Protein AF-A0A1I1A6F2-F1 (afdb_monomer_lite)

pLDDT: mean 85.51, std 10.78, range [47.5, 95.94]

Secondary structure (DSSP, 8-state):
-EEEEEEEEEEEEPTTSSPEEEEEEEEEEEE-TTS--EEEEEEESSS-SEE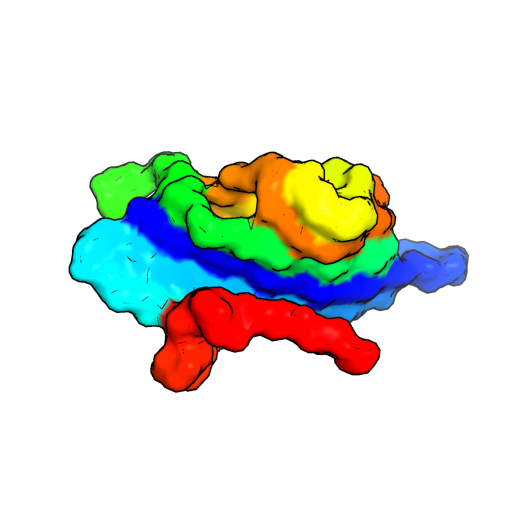EEEEPPPEEPEEES-SSSGGGT--TT-EEEEEEEE--EEEEEEEEEEEEEEPPSSSPPPEEEEEEEEEEEEEE--SS-EEEEEE-EEPPGGG--TTS------

Foldseek 3Di:
DKKWKWKWKEWAADPPDRDIFMKMKMKMWDAFDVGAIWIKIWMDRDFFYGTDTKTGDIDDKDWDPDPDCVVPPDQAQFKWKKKKFWDFDAAWQTKIKIKIWTDDDPPDPITIIIDIDRTMGHGDPTPGIGIDITRIHTDPPVPRDCVPDDDDDD

Organism: NCBI:txid988821

Sequence (154 aa):
MDGKFVFGGEGAKIPGTDLGLSFTLFKVFLRPTGGTWRGYTTASNEGLLGAAFIESPVVEFVMTDLEDELPFEDLHAAPVDVTIDSTPFVGSGGTASLTLKRRSNDGVPEKSLTFFSDECDGASAAVGAIHFRATLLQLPEEEWDPSGTSYVPW

Radius of gyration: 15.14 Å; chains: 1; bounding box: 37×30×45 Å

Structure (mmCIF, N/CA/C/O backbone):
data_AF-A0A1I1A6F2-F1
#
_entry.id   AF-A0A1I1A6F2-F1
#
loop_
_atom_site.group_PDB
_atom_site.id
_atom_site.type_symbol
_atom_site.label_atom_id
_atom_site.label_alt_id
_atom_site.label_comp_id
_atom_site.label_asym_id
_atom_site.label_entity_id
_atom_site.label_seq_id
_atom_site.pdbx_PDB_ins_code
_atom_site.Cartn_x
_atom_site.Cartn_y
_atom_site.Cartn_z
_atom_site.occupancy
_atom_site.B_iso_or_equiv
_atom_site.auth_seq_id
_atom_site.auth_comp_id
_atom_site.auth_asym_id
_atom_site.auth_atom_id
_atom_site.pdbx_PDB_model_num
ATOM 1 N N . MET A 1 1 ? -5.799 -1.441 14.346 1.00 88.75 1 MET A N 1
ATOM 2 C CA . MET A 1 1 ? -6.089 -0.542 13.205 1.00 88.75 1 MET A CA 1
ATOM 3 C C . MET A 1 1 ? -6.570 -1.348 12.008 1.00 88.75 1 MET A C 1
ATOM 5 O O . MET A 1 1 ? -5.906 -2.308 11.634 1.00 88.75 1 MET A O 1
ATOM 9 N N . ASP A 1 2 ? -7.675 -0.940 11.387 1.00 91.94 2 ASP A N 1
ATOM 10 C CA . ASP A 1 2 ? -8.118 -1.517 10.111 1.00 91.94 2 ASP A CA 1
ATOM 11 C C . ASP A 1 2 ? -7.509 -0.749 8.941 1.00 91.94 2 ASP A C 1
ATOM 13 O O . ASP A 1 2 ? -7.268 0.459 9.039 1.00 91.94 2 ASP A O 1
ATOM 17 N N . GLY A 1 3 ? -7.337 -1.411 7.802 1.00 93.06 3 GLY A N 1
ATOM 18 C CA . GLY A 1 3 ? -6.969 -0.718 6.583 1.00 93.06 3 GLY A CA 1
ATOM 19 C C . GLY A 1 3 ? -7.326 -1.443 5.294 1.00 93.06 3 GLY A C 1
ATOM 20 O O . GLY A 1 3 ? -7.715 -2.608 5.290 1.00 93.06 3 GLY A O 1
ATOM 21 N N . LYS A 1 4 ? -7.146 -0.725 4.190 1.00 94.25 4 LYS A N 1
ATOM 22 C CA . LYS A 1 4 ? -7.258 -1.199 2.806 1.00 94.25 4 LYS A CA 1
ATOM 23 C C . LYS A 1 4 ? -6.163 -0.533 1.987 1.00 94.25 4 LYS A C 1
ATOM 25 O O . LYS A 1 4 ? -5.836 0.625 2.246 1.00 94.25 4 LYS A O 1
ATOM 30 N N . PHE A 1 5 ? -5.641 -1.196 0.964 1.00 94.38 5 PHE A N 1
ATOM 31 C CA . PHE A 1 5 ? -4.851 -0.520 -0.056 1.00 94.38 5 PHE A CA 1
ATOM 32 C C . PHE A 1 5 ? -5.348 -0.832 -1.463 1.00 94.38 5 PHE A C 1
ATOM 34 O O . PHE A 1 5 ? -5.978 -1.856 -1.728 1.00 94.38 5 PHE A O 1
ATOM 41 N N . VAL A 1 6 ? -5.054 0.097 -2.362 1.00 94.62 6 VAL A N 1
ATOM 42 C CA . VAL A 1 6 ? -5.279 -0.032 -3.795 1.00 94.62 6 VAL A CA 1
ATOM 43 C C . VAL A 1 6 ? -3.990 0.371 -4.484 1.00 94.62 6 VAL A C 1
ATOM 45 O O . VAL A 1 6 ? -3.471 1.464 -4.260 1.00 94.62 6 VAL A O 1
ATOM 48 N N . PHE A 1 7 ? -3.469 -0.509 -5.321 1.00 93.75 7 PHE A N 1
ATOM 49 C CA . PHE A 1 7 ? -2.275 -0.275 -6.110 1.00 93.75 7 PHE A CA 1
ATOM 50 C C . PHE A 1 7 ? -2.587 -0.506 -7.582 1.00 93.75 7 PHE A C 1
ATOM 52 O O . PHE A 1 7 ? -3.207 -1.502 -7.939 1.00 93.75 7 PHE A O 1
ATOM 59 N N . GLY A 1 8 ? -2.124 0.391 -8.440 1.00 92.62 8 GLY A N 1
ATOM 60 C CA . GLY A 1 8 ? -2.161 0.207 -9.881 1.00 92.62 8 GLY A CA 1
ATOM 61 C C . GLY A 1 8 ? -0.896 0.766 -10.494 1.00 92.62 8 GLY A C 1
ATOM 62 O O . GLY A 1 8 ? -0.537 1.911 -10.230 1.00 92.62 8 GLY A O 1
ATOM 63 N N . GLY A 1 9 ? -0.218 -0.012 -11.321 1.00 90.81 9 GLY A N 1
ATOM 64 C CA . GLY A 1 9 ? 0.956 0.475 -12.012 1.00 90.81 9 GLY A CA 1
ATOM 65 C C . GLY A 1 9 ? 1.429 -0.430 -13.126 1.00 90.81 9 GLY A C 1
ATOM 66 O O . GLY A 1 9 ? 1.104 -1.618 -13.199 1.00 90.81 9 GLY A O 1
ATOM 67 N N . GLU A 1 10 ? 2.267 0.156 -13.965 1.00 90.25 10 GLU A N 1
ATOM 68 C CA . GLU A 1 10 ? 3.012 -0.532 -15.005 1.00 90.25 10 GLU A CA 1
ATOM 69 C C . GLU A 1 10 ? 4.458 -0.042 -15.038 1.00 90.25 10 GLU A C 1
ATOM 71 O O . GLU A 1 10 ? 4.767 1.098 -14.684 1.00 90.25 10 GLU A O 1
ATOM 76 N N . GLY A 1 11 ? 5.364 -0.912 -15.461 1.00 88.62 11 GLY A N 1
ATOM 77 C CA . GLY A 1 11 ? 6.752 -0.554 -15.653 1.00 88.62 11 GLY A CA 1
ATOM 78 C C . GLY A 1 11 ? 7.495 -1.505 -16.574 1.00 88.62 11 GLY A C 1
ATOM 79 O O . GLY A 1 11 ? 7.240 -2.709 -16.624 1.00 88.62 11 GLY A O 1
ATOM 80 N N . ALA A 1 12 ? 8.445 -0.950 -17.314 1.00 85.75 12 ALA A N 1
ATOM 81 C CA . ALA A 1 12 ? 9.272 -1.669 -18.265 1.00 85.75 12 ALA A CA 1
ATOM 82 C C . ALA A 1 12 ? 10.723 -1.193 -18.188 1.00 85.75 12 ALA A C 1
ATOM 84 O O . ALA A 1 12 ? 11.015 -0.022 -17.938 1.00 85.75 12 ALA A O 1
ATOM 85 N N . LYS A 1 13 ? 11.652 -2.110 -18.458 1.00 84.62 13 LYS A N 1
ATOM 86 C CA . LYS A 1 13 ? 13.067 -1.774 -18.629 1.00 84.62 13 LYS A CA 1
ATOM 87 C C . LYS A 1 13 ? 13.296 -1.280 -20.056 1.00 84.62 13 LYS A C 1
ATOM 89 O O . LYS A 1 13 ? 12.881 -1.946 -21.005 1.00 84.62 13 LYS A O 1
ATOM 94 N N . ILE A 1 14 ? 13.986 -0.152 -20.223 1.00 81.25 14 ILE A N 1
ATOM 95 C CA . ILE A 1 14 ? 14.405 0.309 -21.551 1.00 81.25 14 ILE A CA 1
ATOM 96 C C . ILE A 1 14 ? 15.521 -0.629 -22.050 1.00 81.25 14 ILE A C 1
ATOM 98 O O . ILE A 1 14 ? 16.568 -0.722 -21.393 1.00 81.25 14 ILE A O 1
ATOM 102 N N . PRO A 1 15 ? 15.345 -1.317 -23.198 1.00 82.81 15 PRO A N 1
ATOM 103 C CA . PRO A 1 15 ? 16.336 -2.256 -23.715 1.00 82.81 15 PRO A CA 1
ATOM 104 C C . PRO A 1 15 ? 17.723 -1.626 -23.869 1.00 82.81 15 PRO A C 1
ATOM 106 O O . PRO A 1 15 ? 17.860 -0.520 -24.387 1.00 82.81 15 PRO A O 1
ATOM 109 N N . GLY A 1 16 ? 18.761 -2.344 -23.434 1.00 82.12 16 GLY A N 1
ATOM 110 C CA . GLY A 1 16 ? 20.149 -1.879 -23.536 1.00 82.12 16 GLY A CA 1
ATOM 111 C C . GLY A 1 16 ? 20.547 -0.794 -22.529 1.00 82.12 16 GLY A C 1
ATOM 112 O O . GLY A 1 16 ? 21.655 -0.273 -22.622 1.00 82.12 16 GLY A O 1
ATOM 113 N N . THR A 1 17 ? 19.684 -0.464 -21.565 1.00 79.12 17 THR A N 1
ATOM 114 C CA . THR A 1 17 ? 19.991 0.465 -20.467 1.00 79.12 17 THR A CA 1
ATOM 115 C C . THR A 1 17 ? 19.607 -0.153 -19.127 1.00 79.12 17 THR A C 1
ATOM 117 O O . THR A 1 17 ? 18.872 -1.135 -19.099 1.00 79.12 17 THR A O 1
ATOM 120 N N . ASP A 1 18 ? 20.034 0.453 -18.021 1.00 74.69 18 ASP A N 1
ATOM 121 C CA . ASP A 1 18 ? 19.537 0.122 -16.678 1.00 74.69 18 ASP A CA 1
ATOM 122 C C . ASP A 1 18 ? 18.377 1.015 -16.217 1.00 74.69 18 ASP A C 1
ATOM 124 O O . ASP A 1 18 ? 17.972 0.963 -15.059 1.00 74.69 18 ASP A O 1
ATOM 128 N N . LEU A 1 19 ? 17.809 1.815 -17.125 1.00 72.00 19 LEU A N 1
ATOM 129 C CA . LEU A 1 19 ? 16.680 2.685 -16.824 1.00 72.00 19 LEU A CA 1
ATOM 130 C C . LEU A 1 19 ? 15.365 1.897 -16.885 1.00 72.00 19 LEU A C 1
ATOM 132 O O . LEU A 1 19 ? 15.032 1.282 -17.903 1.00 72.00 19 LEU A O 1
ATOM 136 N N . GLY A 1 20 ? 14.610 1.943 -15.789 1.00 75.50 20 GLY A N 1
ATOM 137 C CA . GLY A 1 20 ? 13.205 1.547 -15.743 1.00 75.50 20 GLY A CA 1
ATOM 138 C C . GLY A 1 20 ? 12.309 2.760 -15.975 1.00 75.50 20 GLY A C 1
ATOM 139 O O . GLY A 1 20 ? 12.534 3.814 -15.384 1.00 75.50 20 GLY A O 1
ATOM 140 N N . LEU A 1 21 ? 11.304 2.615 -16.833 1.00 81.19 21 LEU A N 1
ATOM 141 C CA . LEU A 1 21 ? 10.165 3.525 -16.889 1.00 81.19 21 LEU A CA 1
ATOM 142 C C . LEU A 1 21 ? 9.038 2.855 -16.128 1.00 81.19 21 LEU A C 1
ATOM 144 O O . LEU A 1 21 ? 8.659 1.743 -16.483 1.00 81.19 21 LEU A O 1
ATOM 148 N N . SER A 1 22 ? 8.515 3.512 -15.103 1.00 85.31 22 SER A N 1
ATOM 149 C CA . SER A 1 22 ? 7.326 3.029 -14.415 1.00 85.31 22 SER A CA 1
ATOM 150 C C . SER A 1 22 ? 6.397 4.174 -14.072 1.00 85.31 22 SER A C 1
ATOM 152 O O . SER A 1 22 ? 6.829 5.323 -13.989 1.00 85.31 22 SER A O 1
ATOM 154 N N . PHE A 1 23 ? 5.126 3.843 -13.910 1.00 87.31 23 PHE A N 1
ATOM 155 C CA . PHE A 1 23 ? 4.105 4.711 -13.360 1.00 87.31 23 PHE A CA 1
ATOM 156 C C . PHE A 1 23 ? 3.273 3.885 -12.391 1.00 87.31 23 PHE A C 1
ATOM 158 O O . PHE A 1 23 ? 2.812 2.792 -12.723 1.00 87.31 23 PHE A O 1
ATOM 165 N N . THR A 1 24 ? 3.103 4.401 -11.182 1.00 88.81 24 THR A N 1
ATOM 166 C CA . TH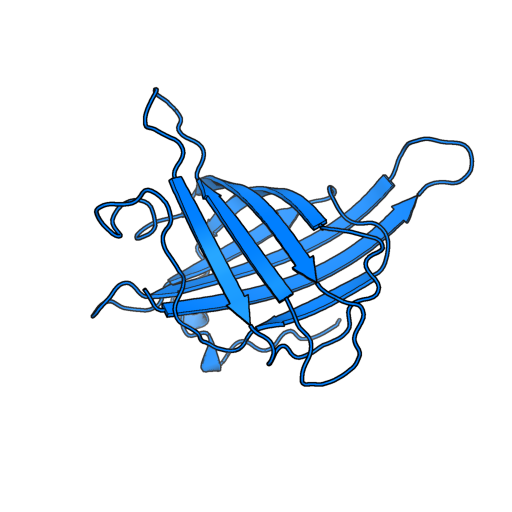R A 1 24 ? 2.358 3.741 -10.116 1.00 88.81 24 THR A CA 1
ATOM 167 C C . THR A 1 24 ? 1.449 4.745 -9.433 1.00 88.81 24 THR A C 1
ATOM 169 O O . THR A 1 24 ? 1.820 5.900 -9.225 1.00 88.81 24 THR A O 1
ATOM 172 N N . LEU A 1 25 ? 0.260 4.284 -9.074 1.00 92.25 25 LEU A N 1
ATOM 173 C CA . LEU A 1 25 ? -0.701 4.950 -8.218 1.00 92.25 25 LEU A CA 1
ATOM 174 C C . LEU A 1 25 ? -0.961 4.049 -7.024 1.00 92.25 25 LEU A C 1
ATOM 176 O O . LEU A 1 25 ? -1.209 2.850 -7.166 1.00 92.25 25 LEU A O 1
ATOM 180 N N . PHE A 1 26 ? -0.922 4.644 -5.844 1.00 93.69 26 PHE A N 1
ATOM 181 C CA . PHE A 1 26 ? -1.121 3.937 -4.595 1.00 93.69 26 PHE A CA 1
ATOM 182 C C . PHE A 1 26 ? -2.078 4.727 -3.721 1.00 93.69 26 PHE A C 1
ATOM 184 O O . PHE A 1 26 ? -1.829 5.898 -3.440 1.00 93.69 26 PHE A O 1
ATOM 191 N N . LYS A 1 27 ? -3.153 4.076 -3.280 1.00 95.31 27 LYS A N 1
ATOM 192 C CA . LYS A 1 27 ? -4.035 4.563 -2.224 1.00 95.31 27 LYS A CA 1
ATOM 193 C C . LYS A 1 27 ? -3.940 3.637 -1.018 1.00 95.31 27 LYS A C 1
ATOM 195 O O . LYS A 1 27 ? -3.920 2.418 -1.171 1.00 95.31 27 LYS A O 1
ATOM 200 N N . VAL A 1 28 ? -3.939 4.211 0.177 1.00 94.88 28 VAL A N 1
ATOM 201 C CA . VAL A 1 28 ? -4.058 3.473 1.437 1.00 94.88 28 VAL A CA 1
ATOM 202 C C . VAL A 1 28 ? -5.102 4.142 2.314 1.00 94.88 28 VAL A C 1
ATOM 204 O O . VAL A 1 28 ? -5.132 5.364 2.445 1.00 94.88 28 VAL A O 1
ATOM 207 N N . PHE A 1 29 ? -5.965 3.331 2.900 1.00 94.75 29 PHE A N 1
ATOM 208 C CA . PHE A 1 29 ? -7.024 3.738 3.805 1.00 94.75 29 PHE A CA 1
ATOM 209 C C . PHE A 1 29 ? -6.720 3.137 5.160 1.00 94.75 29 PHE A C 1
ATOM 211 O O . PHE A 1 29 ? -6.467 1.937 5.244 1.00 94.75 29 PHE A O 1
ATOM 218 N N . LEU A 1 30 ? -6.751 3.957 6.201 1.00 93.44 30 LEU A N 1
ATOM 219 C CA . LEU A 1 30 ? -6.467 3.540 7.568 1.00 93.44 30 LEU A CA 1
ATOM 220 C C . LEU A 1 30 ? -7.580 4.027 8.488 1.00 93.44 30 LEU A C 1
ATOM 222 O O . LEU A 1 30 ? -8.062 5.155 8.354 1.00 93.44 30 LEU A O 1
ATOM 226 N N . ARG A 1 31 ? -7.974 3.180 9.435 1.00 92.38 31 ARG A N 1
ATOM 227 C CA . ARG A 1 31 ? -8.911 3.514 10.504 1.00 92.38 31 ARG A CA 1
ATOM 228 C C . ARG A 1 31 ? -8.331 3.063 11.844 1.00 92.38 31 ARG A C 1
ATOM 230 O O . ARG A 1 31 ? -8.309 1.857 12.114 1.00 92.38 31 ARG A O 1
ATOM 237 N N . PRO A 1 32 ? -7.879 4.009 12.688 1.00 88.38 32 PRO A N 1
ATOM 238 C CA . PRO A 1 32 ? -7.507 3.720 14.066 1.00 88.38 32 PRO A CA 1
ATOM 239 C C . PRO A 1 32 ? -8.644 3.030 14.822 1.00 88.38 32 PRO A C 1
ATOM 241 O O . PRO A 1 32 ? -9.821 3.159 14.467 1.00 88.38 32 PRO A O 1
ATOM 244 N N . THR A 1 33 ? -8.310 2.314 15.885 1.00 85.94 33 THR A N 1
ATOM 245 C CA . THR A 1 33 ? -9.287 1.583 16.694 1.00 85.94 33 THR A CA 1
ATOM 246 C C . THR A 1 33 ? -10.318 2.550 17.296 1.00 85.94 33 THR A C 1
ATOM 248 O O . THR A 1 33 ? -9.989 3.400 18.117 1.00 85.94 33 THR A O 1
ATOM 251 N N . GLY A 1 34 ? -11.584 2.443 16.870 1.00 83.12 34 GLY A N 1
ATOM 252 C CA . GLY A 1 34 ? -12.667 3.356 17.277 1.00 83.12 34 GLY A CA 1
ATOM 253 C C . GLY A 1 34 ? -12.667 4.729 16.582 1.00 83.12 34 GLY A C 1
ATOM 254 O O . GLY A 1 34 ? -13.478 5.583 16.936 1.00 83.12 34 GLY A O 1
ATOM 255 N N . GLY A 1 35 ? -11.779 4.942 15.607 1.00 87.12 35 GLY A N 1
ATOM 256 C CA . GLY A 1 35 ? -11.659 6.176 14.833 1.00 87.12 35 GLY A CA 1
ATOM 257 C C . GLY A 1 35 ? -12.469 6.183 13.532 1.00 87.12 35 GLY A C 1
ATOM 258 O O . GLY A 1 35 ? -13.199 5.245 13.202 1.00 87.12 35 GLY A O 1
ATOM 259 N N . THR A 1 36 ? -12.321 7.264 12.766 1.00 91.06 36 THR A N 1
ATOM 260 C CA . THR A 1 36 ? -12.867 7.389 11.408 1.00 91.06 36 THR A CA 1
ATOM 261 C C . THR A 1 36 ? -11.845 6.934 10.373 1.00 91.06 36 THR A C 1
ATOM 263 O O . THR A 1 36 ? -10.639 6.987 10.612 1.00 91.06 36 THR A O 1
ATOM 266 N N . TRP A 1 37 ? -12.324 6.514 9.204 1.00 93.44 37 TRP A N 1
ATOM 267 C CA . TRP A 1 37 ? -11.453 6.265 8.061 1.00 93.44 37 TRP A CA 1
ATOM 268 C C . TRP A 1 37 ? -10.716 7.534 7.633 1.00 93.44 37 TRP A C 1
ATOM 270 O O . TRP A 1 37 ? -11.272 8.627 7.708 1.00 93.44 37 TRP A O 1
ATOM 280 N N . ARG A 1 38 ? -9.481 7.371 7.157 1.00 94.25 38 ARG A N 1
ATOM 281 C CA . ARG A 1 38 ? -8.725 8.379 6.410 1.00 94.25 38 ARG A CA 1
ATOM 282 C C . ARG A 1 38 ? -8.099 7.726 5.191 1.00 94.25 38 ARG A C 1
ATOM 284 O O . ARG A 1 38 ? -7.526 6.643 5.300 1.00 94.25 38 ARG A O 1
ATOM 291 N N . GLY A 1 39 ? -8.204 8.396 4.050 1.00 94.56 39 GLY A N 1
ATOM 292 C CA . GLY A 1 39 ? -7.612 7.957 2.794 1.00 94.56 39 GLY A CA 1
ATOM 293 C C . GLY A 1 39 ? -6.379 8.779 2.435 1.00 94.56 39 GLY A C 1
ATOM 294 O O . GLY A 1 39 ? -6.373 10.003 2.572 1.00 94.56 39 GLY A O 1
ATOM 295 N N . TYR A 1 40 ? -5.350 8.111 1.931 1.00 95.31 40 TYR A N 1
ATOM 296 C CA . TYR A 1 40 ? -4.126 8.729 1.441 1.00 95.31 40 TYR A CA 1
ATOM 297 C C . TYR A 1 40 ? -3.797 8.210 0.049 1.00 95.31 40 TYR A C 1
ATOM 299 O O . TYR A 1 40 ? -4.108 7.068 -0.280 1.00 95.31 40 TYR A O 1
ATOM 307 N N . THR A 1 41 ? -3.155 9.038 -0.765 1.00 95.31 41 THR A N 1
ATOM 308 C CA . THR A 1 41 ? -2.784 8.719 -2.141 1.00 95.31 41 THR A CA 1
ATOM 309 C C . THR A 1 41 ? -1.386 9.213 -2.470 1.00 95.31 41 THR A C 1
ATOM 311 O O . THR A 1 41 ? -0.892 10.180 -1.885 1.00 95.31 41 THR A O 1
ATOM 314 N N . THR A 1 42 ? -0.746 8.564 -3.433 1.00 93.44 42 THR A N 1
ATOM 315 C CA . THR A 1 42 ? 0.487 9.041 -4.045 1.00 93.44 42 THR A CA 1
ATOM 316 C C . THR A 1 42 ? 0.684 8.441 -5.434 1.00 93.44 42 THR A C 1
ATOM 318 O O . THR A 1 42 ? 0.006 7.486 -5.821 1.00 93.44 42 THR A O 1
ATOM 321 N N . ALA A 1 43 ? 1.631 9.013 -6.172 1.00 89.69 43 ALA A N 1
ATOM 322 C CA . ALA A 1 43 ? 2.100 8.497 -7.444 1.00 89.69 43 ALA A CA 1
ATOM 323 C C . ALA A 1 43 ? 3.629 8.427 -7.433 1.00 89.69 43 ALA A C 1
ATOM 325 O O . ALA A 1 43 ? 4.285 9.326 -6.901 1.00 89.69 43 ALA A O 1
ATOM 326 N N . SER A 1 44 ? 4.199 7.386 -8.034 1.00 86.88 44 SER A N 1
ATOM 327 C CA . SER A 1 44 ? 5.649 7.261 -8.186 1.00 86.88 44 SER A CA 1
ATOM 328 C C . SER A 1 44 ? 6.021 6.720 -9.561 1.00 86.88 44 SER A C 1
ATOM 330 O O . SER A 1 44 ? 5.285 5.928 -10.150 1.00 86.88 44 SER A O 1
ATOM 332 N N . ASN A 1 45 ? 7.190 7.136 -10.048 1.00 83.69 45 ASN A N 1
ATOM 333 C CA . ASN A 1 45 ? 7.796 6.606 -11.270 1.00 83.69 45 ASN A CA 1
ATOM 334 C C . ASN A 1 45 ? 8.890 5.568 -10.971 1.00 83.69 45 ASN A C 1
ATOM 336 O O . ASN A 1 45 ? 9.698 5.240 -11.844 1.00 83.69 45 ASN A O 1
ATOM 340 N N . GLU A 1 46 ? 8.944 5.083 -9.731 1.00 80.50 46 GLU A N 1
ATOM 341 C CA . GLU A 1 46 ? 9.920 4.112 -9.251 1.00 80.50 46 GLU A CA 1
ATOM 342 C C . GLU A 1 46 ? 9.282 2.737 -9.016 1.00 80.50 46 GLU A C 1
ATOM 344 O O . GLU A 1 46 ? 8.088 2.612 -8.750 1.00 80.50 46 GLU A O 1
ATOM 349 N N . GLY A 1 47 ? 10.128 1.705 -9.002 1.00 68.00 47 GLY A N 1
ATOM 350 C CA . GLY A 1 47 ? 9.844 0.518 -8.199 1.00 68.00 47 GLY A CA 1
ATOM 351 C C . GLY A 1 47 ? 9.058 -0.604 -8.853 1.00 68.00 47 GLY A C 1
ATOM 352 O O . GLY A 1 47 ? 8.902 -1.638 -8.210 1.00 68.00 47 GLY A O 1
ATOM 353 N N . LEU A 1 48 ? 8.596 -0.448 -10.097 1.00 78.50 48 LEU A N 1
ATOM 354 C CA . LEU A 1 48 ? 7.815 -1.481 -10.776 1.00 78.50 48 LEU A CA 1
ATOM 355 C C . LEU A 1 48 ? 8.467 -1.973 -12.073 1.00 78.50 48 LEU A C 1
ATOM 357 O O . LEU A 1 48 ? 8.835 -1.197 -12.952 1.00 78.50 48 LEU A O 1
ATOM 361 N N . LEU A 1 49 ? 8.547 -3.298 -12.204 1.00 81.44 49 LEU A N 1
ATOM 362 C CA . LEU A 1 49 ? 8.805 -4.006 -13.454 1.00 81.44 49 LEU A CA 1
ATOM 363 C C . LEU A 1 49 ? 7.691 -5.036 -13.667 1.00 81.44 49 LEU A C 1
ATOM 365 O O . LEU A 1 49 ? 7.513 -5.940 -12.847 1.00 81.44 49 LEU A O 1
ATOM 369 N N . GLY A 1 50 ? 6.963 -4.900 -14.773 1.00 84.00 50 GLY A N 1
ATOM 370 C CA . GLY A 1 50 ? 5.733 -5.638 -15.051 1.00 84.00 50 GLY A CA 1
ATOM 371 C C . GLY A 1 50 ? 4.500 -4.747 -14.912 1.00 84.00 50 GLY A C 1
ATOM 372 O O . GLY A 1 50 ? 4.597 -3.525 -14.958 1.00 84.00 50 GLY A O 1
ATOM 373 N N . ALA A 1 51 ? 3.336 -5.363 -14.748 1.00 87.38 51 ALA A N 1
ATOM 374 C CA . ALA A 1 51 ? 2.085 -4.663 -14.485 1.00 87.38 51 ALA A CA 1
ATOM 375 C C . ALA A 1 51 ? 1.415 -5.294 -13.269 1.00 87.38 51 ALA A C 1
ATOM 377 O O . ALA A 1 51 ? 1.398 -6.521 -13.137 1.00 87.38 51 ALA A O 1
ATOM 378 N N . ALA A 1 52 ? 0.887 -4.462 -12.381 1.00 91.31 52 ALA A N 1
ATOM 379 C CA . ALA A 1 52 ? 0.115 -4.930 -11.248 1.00 91.31 52 ALA A CA 1
ATOM 380 C C . ALA A 1 52 ? -1.026 -3.964 -10.947 1.00 91.31 52 ALA A C 1
ATOM 382 O O . ALA A 1 52 ? -0.849 -2.751 -10.873 1.00 91.31 52 ALA A O 1
ATOM 383 N N . PHE A 1 53 ? -2.193 -4.549 -10.753 1.00 92.75 53 PHE A N 1
ATOM 384 C CA . PHE A 1 53 ? -3.386 -3.937 -10.231 1.00 92.75 53 PHE A CA 1
ATOM 385 C C . PHE A 1 53 ? -3.849 -4.798 -9.052 1.00 92.75 53 PHE A C 1
ATOM 387 O O . PHE A 1 53 ? -4.153 -5.974 -9.227 1.00 92.75 53 PHE A O 1
ATOM 394 N N . ILE A 1 54 ? -3.827 -4.245 -7.845 1.00 93.81 54 ILE A N 1
ATOM 395 C CA . ILE A 1 54 ? -4.110 -4.976 -6.613 1.00 93.81 54 ILE A CA 1
ATOM 396 C C . ILE A 1 54 ? -5.058 -4.132 -5.776 1.00 93.81 54 ILE A C 1
ATOM 398 O O . ILE A 1 54 ? -4.716 -3.025 -5.359 1.00 93.81 54 ILE A O 1
ATOM 402 N N . GLU A 1 55 ? -6.233 -4.673 -5.506 1.00 94.94 55 GLU A N 1
ATOM 403 C CA . GLU A 1 55 ? -7.177 -4.141 -4.540 1.00 94.94 55 GLU A CA 1
ATOM 404 C C . GLU A 1 55 ? -7.276 -5.113 -3.370 1.00 94.94 55 GLU A C 1
ATOM 406 O O . GLU A 1 55 ? -7.545 -6.301 -3.541 1.00 94.94 55 GLU A O 1
ATOM 411 N N . SER A 1 56 ? -7.018 -4.613 -2.167 1.00 94.00 56 SER A N 1
ATOM 412 C CA . SER A 1 56 ? -7.138 -5.415 -0.961 1.00 94.00 56 SER A CA 1
ATOM 413 C C . SER A 1 56 ? -8.550 -5.323 -0.371 1.00 94.00 56 SER A C 1
ATOM 415 O O . SER A 1 56 ? -9.205 -4.283 -0.507 1.00 94.00 56 SER A O 1
ATOM 417 N N . PRO A 1 57 ? -9.018 -6.342 0.366 1.00 92.38 57 PRO A N 1
ATOM 418 C CA . PRO A 1 57 ? -10.149 -6.157 1.263 1.00 92.38 57 PRO A CA 1
ATOM 419 C C . PRO A 1 57 ? -9.749 -5.253 2.438 1.00 92.38 57 PRO A C 1
ATOM 421 O O . PRO A 1 57 ? -8.575 -4.903 2.620 1.00 92.38 57 PRO A O 1
ATOM 424 N N . VAL A 1 58 ? -10.741 -4.873 3.246 1.00 93.12 58 VAL A N 1
ATOM 425 C CA . VAL A 1 58 ? -10.486 -4.268 4.556 1.00 93.12 58 VAL A CA 1
ATOM 426 C C . VAL A 1 58 ? -10.053 -5.371 5.516 1.00 93.12 58 VAL A C 1
ATOM 428 O O . VAL A 1 58 ? -10.835 -6.282 5.781 1.00 93.12 58 VAL A O 1
ATOM 431 N N . VAL A 1 59 ? -8.840 -5.274 6.055 1.00 90.94 59 VAL A N 1
ATOM 432 C CA . VAL A 1 59 ? -8.337 -6.198 7.085 1.00 90.94 59 VAL A CA 1
ATOM 433 C C . VAL A 1 59 ? -7.608 -5.430 8.185 1.00 90.94 59 VAL A C 1
ATOM 435 O O . VAL A 1 59 ? -7.320 -4.239 8.050 1.00 90.94 59 VAL A O 1
ATOM 438 N N . GLU A 1 60 ? -7.287 -6.117 9.274 1.00 88.69 60 GLU A N 1
ATOM 439 C CA . GLU A 1 60 ? -6.465 -5.560 10.342 1.00 88.69 60 GLU A CA 1
ATOM 440 C C . GLU A 1 60 ? -4.994 -5.443 9.907 1.00 88.69 60 GLU A C 1
ATOM 442 O O . GLU A 1 60 ? -4.401 -6.390 9.388 1.00 88.69 60 GLU A O 1
ATOM 447 N N . PHE A 1 61 ? -4.380 -4.283 10.142 1.00 83.94 61 PHE A N 1
ATOM 448 C CA . PHE A 1 61 ? -2.948 -4.096 9.924 1.00 83.94 61 PHE A CA 1
ATOM 449 C C . PHE A 1 61 ? -2.183 -4.486 11.188 1.00 83.94 61 PHE A C 1
ATOM 451 O O . PHE A 1 61 ? -2.489 -4.029 12.292 1.00 83.94 61 PHE A O 1
ATOM 458 N N . VAL A 1 62 ? -1.132 -5.283 11.010 1.00 83.81 62 VAL A N 1
ATOM 459 C CA . VAL A 1 62 ? -0.208 -5.642 12.079 1.00 83.81 62 VAL A CA 1
ATOM 460 C C . VAL A 1 62 ? 0.831 -4.538 12.208 1.00 83.81 62 VAL A C 1
ATOM 462 O O . VAL A 1 62 ? 1.627 -4.259 11.308 1.00 83.81 62 VAL A O 1
ATOM 465 N N . MET A 1 63 ? 0.816 -3.899 13.365 1.00 76.88 63 MET A N 1
ATOM 466 C CA . MET A 1 63 ? 1.817 -2.928 13.759 1.00 76.88 63 MET A CA 1
ATOM 467 C C . MET A 1 63 ? 3.043 -3.654 14.312 1.00 76.88 63 MET A C 1
ATOM 469 O O . MET A 1 63 ? 2.963 -4.306 15.352 1.00 76.88 63 MET A O 1
ATOM 473 N N . THR A 1 64 ? 4.180 -3.529 13.633 1.00 66.44 64 THR A N 1
ATOM 474 C CA . THR A 1 64 ? 5.462 -4.028 14.142 1.00 66.44 64 THR A CA 1
ATOM 475 C C . THR A 1 64 ? 6.210 -2.851 14.758 1.00 66.44 64 THR A C 1
ATOM 477 O O . THR A 1 64 ? 6.294 -1.782 14.154 1.00 66.44 64 THR A O 1
ATOM 480 N N . ASP A 1 65 ? 6.739 -3.030 15.968 1.00 64.56 65 ASP A N 1
ATOM 481 C CA . ASP A 1 65 ? 7.549 -2.028 16.677 1.00 64.56 65 ASP A CA 1
ATOM 482 C C . ASP A 1 65 ? 6.811 -0.734 17.081 1.00 64.56 65 ASP A C 1
ATOM 484 O O . ASP A 1 65 ? 7.435 0.314 17.276 1.00 64.56 65 ASP A O 1
ATOM 488 N N . LEU A 1 66 ? 5.488 -0.782 17.241 1.00 63.84 66 LEU A N 1
ATOM 489 C CA . LEU A 1 66 ? 4.667 0.327 17.737 1.00 63.84 66 LEU A CA 1
ATOM 490 C C . LEU A 1 66 ? 4.013 -0.044 19.068 1.00 63.84 66 LEU A C 1
ATOM 492 O O . LEU A 1 66 ? 3.431 -1.116 19.199 1.00 63.84 66 LEU A O 1
ATOM 496 N N . GLU A 1 67 ? 4.100 0.865 20.038 1.00 67.00 67 GLU A N 1
ATOM 497 C CA . GLU A 1 67 ? 3.354 0.769 21.300 1.00 67.00 67 GLU A CA 1
ATOM 498 C C . GLU A 1 67 ? 1.971 1.442 21.191 1.00 67.00 67 GLU A C 1
ATOM 500 O O . GLU A 1 67 ? 1.081 1.136 21.981 1.00 67.00 67 GLU A O 1
ATOM 505 N N . ASP A 1 68 ? 1.772 2.313 20.190 1.00 70.62 68 ASP A N 1
ATOM 506 C CA . ASP A 1 68 ? 0.522 3.023 19.907 1.00 70.62 68 ASP A CA 1
ATOM 507 C C . ASP A 1 68 ? 0.317 3.300 18.398 1.00 70.62 68 ASP A C 1
ATOM 509 O O . ASP A 1 68 ? 1.236 3.207 17.583 1.00 70.62 68 ASP A O 1
ATOM 513 N N . GLU A 1 69 ? -0.927 3.618 18.019 1.00 75.44 69 GLU A N 1
ATOM 514 C CA . GLU A 1 69 ? -1.345 3.894 16.632 1.00 75.44 69 GLU A CA 1
ATOM 515 C C . GLU A 1 69 ? -0.986 5.323 16.161 1.00 75.44 69 GLU A C 1
ATOM 517 O O . GLU A 1 69 ? -1.053 5.610 14.961 1.00 75.44 69 GLU A O 1
ATOM 522 N N . LEU A 1 70 ? -0.555 6.204 17.080 1.00 74.44 70 LEU A N 1
ATOM 523 C CA . LEU A 1 70 ? -0.339 7.644 16.857 1.00 74.44 70 LEU A CA 1
ATOM 524 C C . LEU A 1 70 ? 0.506 7.967 15.611 1.00 74.44 70 LEU A C 1
ATOM 526 O O . LEU A 1 70 ? 0.170 8.915 14.894 1.00 74.44 70 LEU A O 1
ATOM 530 N N . PRO A 1 71 ? 1.580 7.217 15.275 1.00 77.38 71 PRO A N 1
ATOM 531 C CA . PRO A 1 71 ? 2.413 7.553 14.125 1.00 77.38 71 PRO A CA 1
ATOM 532 C C . PRO A 1 71 ? 1.714 7.404 12.770 1.00 77.38 71 PRO A C 1
ATOM 534 O O . PRO A 1 71 ? 2.259 7.900 11.781 1.00 77.38 71 PRO A O 1
ATOM 537 N N . PHE A 1 72 ? 0.552 6.747 12.724 1.00 83.50 72 PHE A N 1
ATOM 538 C CA . PHE A 1 72 ? -0.218 6.461 11.511 1.00 83.50 72 PHE A CA 1
ATOM 539 C C . PHE A 1 72 ? -1.633 7.065 11.525 1.00 83.50 72 PHE A C 1
ATOM 541 O O . PHE A 1 72 ? -2.385 6.869 10.572 1.00 83.50 72 PHE A O 1
ATOM 548 N N . GLU A 1 73 ? -1.996 7.838 12.554 1.00 84.25 73 GLU A N 1
ATOM 549 C CA . GLU A 1 73 ? -3.281 8.554 12.596 1.00 84.25 73 GLU A CA 1
ATOM 550 C C . GLU A 1 73 ? -3.361 9.678 11.553 1.00 84.25 73 GLU A C 1
ATOM 552 O O . GLU A 1 73 ? -4.433 9.961 11.013 1.00 84.25 73 GLU A O 1
ATOM 557 N N . ASP A 1 74 ? -2.225 10.304 11.235 1.00 86.56 74 ASP A N 1
ATOM 558 C CA . ASP A 1 74 ? -2.102 11.309 10.183 1.00 86.56 74 ASP A CA 1
ATOM 559 C C . ASP A 1 74 ? -0.849 11.066 9.336 1.00 86.56 74 ASP A C 1
ATOM 561 O O . ASP A 1 74 ? 0.285 11.127 9.822 1.00 86.56 74 ASP A O 1
ATOM 565 N N . LEU A 1 75 ? -1.073 10.778 8.055 1.00 90.62 75 LEU A N 1
ATOM 566 C CA . LEU A 1 75 ? -0.026 10.570 7.060 1.00 90.62 75 LEU A CA 1
ATOM 567 C C . LEU A 1 75 ? 0.007 11.673 5.997 1.00 90.62 75 LEU A C 1
ATOM 569 O O . LEU A 1 75 ? 0.730 11.540 5.006 1.00 90.62 75 LEU A O 1
ATOM 573 N N . HIS A 1 76 ? -0.741 12.768 6.166 1.00 93.88 76 HIS A N 1
ATOM 574 C CA . HIS A 1 76 ? -0.670 13.874 5.224 1.00 93.88 76 HIS A CA 1
ATOM 575 C C . HIS A 1 76 ? 0.739 14.477 5.194 1.00 93.88 76 HIS A C 1
ATOM 577 O O . HIS A 1 76 ? 1.326 14.793 6.228 1.00 93.88 76 HIS A O 1
ATOM 583 N N . ALA A 1 77 ? 1.292 14.628 3.989 1.00 91.44 77 ALA A N 1
ATOM 584 C CA . ALA A 1 77 ? 2.657 15.086 3.746 1.00 91.44 77 ALA A CA 1
ATOM 585 C C . ALA A 1 77 ? 3.750 14.213 4.402 1.00 91.44 77 ALA A C 1
ATOM 587 O O . ALA A 1 77 ? 4.910 14.625 4.478 1.00 91.44 77 ALA A O 1
ATOM 588 N N . ALA A 1 78 ? 3.417 12.993 4.840 1.00 88.94 78 ALA A N 1
ATOM 589 C CA . ALA A 1 78 ? 4.382 12.089 5.446 1.00 88.94 78 ALA A CA 1
ATOM 590 C C . ALA A 1 78 ? 5.249 11.410 4.367 1.00 88.94 78 ALA A C 1
ATOM 592 O O . ALA A 1 78 ? 4.706 10.830 3.419 1.00 88.94 78 ALA A O 1
ATOM 593 N N . PRO A 1 79 ? 6.590 11.432 4.504 1.00 90.31 79 PRO A N 1
ATOM 594 C CA . PRO A 1 79 ? 7.471 10.633 3.666 1.00 90.31 79 PRO A CA 1
ATOM 595 C C . PRO A 1 79 ? 7.406 9.162 4.087 1.00 90.31 79 PRO A C 1
ATOM 597 O O . PRO A 1 79 ? 7.593 8.823 5.262 1.00 90.31 79 PRO A O 1
ATOM 600 N N . VAL A 1 80 ? 7.183 8.282 3.115 1.00 90.69 80 VAL A N 1
ATOM 601 C CA . VAL A 1 80 ? 7.051 6.842 3.337 1.00 90.69 80 VAL A CA 1
ATOM 602 C C . VAL A 1 80 ? 7.908 6.032 2.368 1.00 90.69 80 VAL A C 1
ATOM 604 O O . VAL A 1 80 ? 8.178 6.443 1.234 1.00 90.69 80 VAL A O 1
ATOM 607 N N . ASP A 1 81 ? 8.327 4.860 2.829 1.00 91.88 81 ASP A N 1
ATOM 608 C CA . ASP A 1 81 ? 8.750 3.760 1.971 1.00 91.88 81 ASP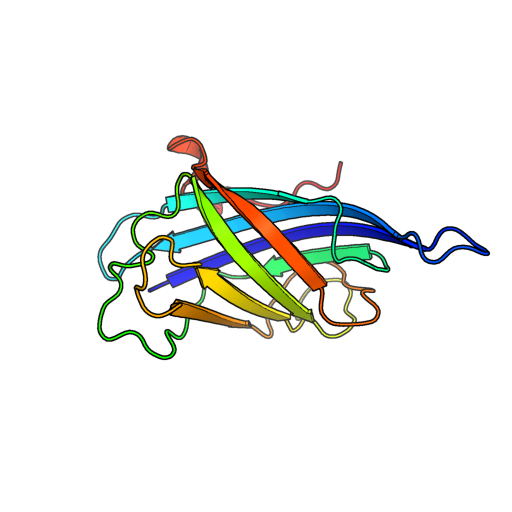 A CA 1
ATOM 609 C C . ASP A 1 81 ? 7.603 2.754 1.880 1.00 91.88 81 ASP A C 1
ATOM 611 O O . ASP A 1 81 ? 7.080 2.302 2.903 1.00 91.88 81 ASP A O 1
ATOM 615 N N . VAL A 1 82 ? 7.212 2.423 0.653 1.00 92.38 82 VAL A N 1
ATOM 616 C CA . VAL A 1 82 ? 6.173 1.437 0.364 1.00 92.38 82 VAL A CA 1
ATOM 617 C C . VAL A 1 82 ? 6.832 0.206 -0.229 1.00 92.38 82 VAL A C 1
ATOM 619 O O . VAL A 1 82 ? 7.638 0.305 -1.154 1.00 92.38 82 VAL A O 1
ATOM 622 N N . THR A 1 83 ? 6.491 -0.953 0.319 1.00 93.88 83 THR A N 1
ATOM 623 C CA . THR A 1 83 ? 6.862 -2.260 -0.222 1.00 93.88 83 THR A CA 1
ATOM 624 C C . THR A 1 83 ? 5.602 -3.080 -0.415 1.00 93.88 83 THR A C 1
ATOM 626 O O . THR A 1 83 ? 4.859 -3.259 0.544 1.00 93.88 83 THR A O 1
ATOM 629 N N . ILE A 1 84 ? 5.366 -3.574 -1.626 1.00 93.69 84 ILE A N 1
ATOM 630 C CA . ILE A 1 84 ? 4.258 -4.483 -1.929 1.00 93.69 84 ILE A CA 1
ATOM 631 C C . ILE A 1 84 ? 4.849 -5.771 -2.484 1.00 93.69 84 ILE A C 1
ATOM 633 O O . ILE A 1 84 ? 5.512 -5.753 -3.518 1.00 93.69 84 ILE A O 1
ATOM 637 N N . ASP A 1 85 ? 4.601 -6.884 -1.807 1.00 94.00 85 ASP A N 1
ATOM 638 C CA . ASP A 1 85 ? 4.934 -8.218 -2.302 1.00 94.00 85 ASP A CA 1
ATOM 639 C C . ASP A 1 85 ? 3.635 -8.920 -2.689 1.00 94.00 85 ASP A C 1
ATOM 641 O O . ASP A 1 85 ? 2.665 -8.885 -1.933 1.00 94.00 85 ASP A O 1
ATOM 645 N N . SER A 1 86 ? 3.586 -9.516 -3.876 1.00 92.19 86 SER A N 1
ATOM 646 C CA . SER A 1 86 ? 2.416 -10.264 -4.328 1.00 92.19 86 SER A CA 1
ATOM 647 C C . SER A 1 86 ? 2.846 -11.457 -5.161 1.00 92.19 86 SER A C 1
ATOM 649 O O . SER A 1 86 ? 3.789 -11.373 -5.950 1.00 92.19 86 SER A O 1
ATOM 651 N N . THR A 1 8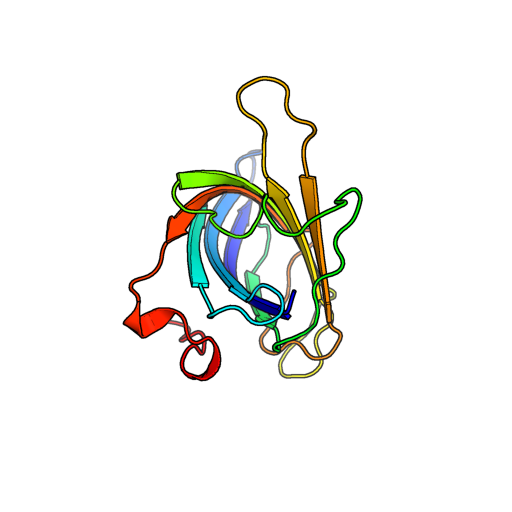7 ? 2.123 -12.563 -5.025 1.00 89.56 87 THR A N 1
ATOM 652 C CA . THR A 1 87 ? 2.255 -13.680 -5.962 1.00 89.56 87 THR A CA 1
ATOM 653 C C . THR A 1 87 ? 1.589 -13.315 -7.289 1.00 89.56 87 THR A C 1
ATOM 655 O O . THR A 1 87 ? 0.624 -12.559 -7.270 1.00 89.56 87 THR A O 1
ATOM 658 N N . PRO A 1 88 ? 2.005 -13.860 -8.442 1.00 90.81 88 PRO A N 1
ATOM 659 C CA . PRO A 1 88 ? 1.262 -13.646 -9.678 1.00 90.81 88 PRO A CA 1
ATOM 660 C C . PRO A 1 88 ? -0.177 -14.178 -9.580 1.00 90.81 88 PRO A C 1
ATOM 662 O O . PRO A 1 88 ? -0.379 -15.337 -9.214 1.00 90.81 88 PRO A O 1
ATOM 665 N N . PHE A 1 89 ? -1.173 -13.356 -9.916 1.00 92.81 89 PHE A N 1
ATOM 666 C CA . PHE A 1 89 ? -2.593 -13.737 -9.892 1.00 92.81 89 PHE A CA 1
ATOM 667 C C . PHE A 1 89 ? -3.410 -12.951 -10.926 1.00 92.81 89 PHE A C 1
ATOM 669 O O . PHE A 1 89 ? -2.970 -11.911 -11.415 1.00 92.81 89 PHE A O 1
ATOM 676 N N . VAL A 1 90 ? -4.605 -13.452 -11.256 1.00 91.69 90 VAL A N 1
ATOM 677 C CA . VAL A 1 90 ? -5.614 -12.771 -12.085 1.00 91.69 90 VAL A CA 1
ATOM 678 C C . VAL A 1 90 ? -6.997 -13.072 -11.513 1.00 91.69 90 VAL A C 1
ATOM 680 O O . VAL A 1 90 ? -7.324 -14.235 -11.284 1.00 91.69 90 VAL A O 1
ATOM 683 N N . GLY A 1 91 ? -7.819 -12.042 -11.340 1.00 90.06 91 GLY A N 1
ATOM 684 C CA . GLY A 1 91 ? -9.136 -12.137 -10.721 1.00 90.06 91 GLY A CA 1
ATOM 685 C C . GLY A 1 91 ? -9.060 -12.037 -9.199 1.00 90.06 91 GLY A C 1
ATOM 686 O O . GLY A 1 91 ? -8.268 -11.263 -8.667 1.00 90.06 91 GLY A O 1
ATOM 687 N N . SER A 1 92 ? -9.913 -12.804 -8.526 1.00 90.75 92 SER A N 1
ATOM 688 C CA . SER A 1 92 ? -10.072 -12.809 -7.070 1.00 90.75 92 SER A CA 1
ATOM 689 C C . SER A 1 92 ? -9.224 -13.874 -6.377 1.00 90.75 92 SER A C 1
ATOM 691 O O . SER A 1 92 ? -8.970 -14.932 -6.958 1.00 90.75 92 SER A O 1
ATOM 693 N N . GLY A 1 93 ? -8.885 -13.646 -5.106 1.00 88.19 93 GLY A N 1
ATOM 694 C CA . GLY A 1 93 ? -8.113 -14.589 -4.282 1.00 88.19 93 GLY A CA 1
ATOM 695 C C . GLY A 1 93 ? -6.600 -14.475 -4.485 1.00 88.19 93 GLY A C 1
ATOM 696 O O . GLY A 1 93 ? -5.869 -15.455 -4.343 1.00 88.19 93 GLY A O 1
ATOM 697 N N . GLY A 1 94 ? -6.132 -13.296 -4.894 1.00 91.44 94 GLY A N 1
ATOM 698 C CA . GLY A 1 94 ? -4.717 -12.967 -4.962 1.00 91.44 94 GLY A CA 1
ATOM 699 C C . GLY A 1 94 ? -4.116 -12.794 -3.571 1.00 91.44 94 GLY A C 1
ATOM 700 O O . GLY A 1 94 ? -4.771 -12.313 -2.650 1.00 91.44 94 GLY A O 1
ATOM 701 N N . THR A 1 95 ? -2.842 -13.147 -3.418 1.00 93.31 95 THR A N 1
ATOM 702 C CA . THR A 1 95 ? -2.102 -12.904 -2.177 1.00 93.31 95 THR A CA 1
ATOM 703 C C . THR A 1 95 ? -1.199 -11.690 -2.328 1.00 93.31 95 THR A C 1
ATOM 705 O O . THR A 1 95 ? -0.394 -11.625 -3.263 1.00 93.31 95 THR A O 1
ATOM 708 N N . ALA A 1 96 ? -1.306 -10.747 -1.392 1.00 93.94 96 ALA A N 1
ATOM 709 C CA . ALA A 1 96 ? -0.422 -9.598 -1.305 1.00 93.94 96 ALA A CA 1
ATOM 710 C C . ALA A 1 96 ? -0.107 -9.222 0.149 1.00 93.94 96 ALA A C 1
ATOM 712 O O . ALA A 1 96 ? -0.941 -9.319 1.050 1.00 93.94 96 ALA A O 1
ATOM 713 N N . SER A 1 97 ? 1.107 -8.729 0.358 1.00 94.00 97 SER A N 1
ATOM 714 C CA . SER A 1 97 ? 1.518 -8.046 1.577 1.00 94.00 97 SER A CA 1
ATOM 715 C C . SER A 1 97 ? 1.953 -6.625 1.253 1.00 94.00 97 SER A C 1
ATOM 717 O O . SER A 1 97 ? 2.525 -6.362 0.195 1.00 94.00 97 SER A O 1
ATOM 719 N N . LEU A 1 98 ? 1.666 -5.704 2.165 1.00 94.19 98 LEU A N 1
ATOM 720 C CA . LEU A 1 98 ? 2.082 -4.310 2.080 1.00 94.19 98 LEU A CA 1
ATOM 721 C C . LEU A 1 98 ? 2.842 -3.963 3.356 1.00 94.19 98 LEU A C 1
ATOM 723 O O . LEU A 1 98 ? 2.342 -4.169 4.456 1.00 94.19 98 LEU A O 1
ATOM 727 N N . THR A 1 99 ? 4.015 -3.361 3.216 1.00 93.81 99 THR A N 1
ATOM 728 C CA . THR A 1 99 ? 4.714 -2.695 4.312 1.00 93.81 99 THR A CA 1
ATOM 729 C C . THR A 1 99 ? 4.775 -1.207 4.014 1.00 93.81 99 THR A C 1
ATOM 731 O O . THR A 1 99 ? 5.348 -0.782 3.008 1.00 93.81 99 THR A O 1
ATOM 734 N N . LEU A 1 100 ? 4.196 -0.413 4.910 1.00 92.12 100 LEU A N 1
ATOM 735 C CA . LEU A 1 100 ? 4.267 1.039 4.899 1.00 92.12 100 LEU A CA 1
ATOM 736 C C . LEU A 1 100 ? 5.185 1.489 6.029 1.00 92.12 100 LEU A C 1
ATOM 738 O O . LEU A 1 100 ? 4.855 1.350 7.206 1.00 92.12 100 LEU A O 1
ATOM 742 N N . LYS A 1 101 ? 6.338 2.046 5.679 1.00 90.94 101 LYS A N 1
ATOM 743 C CA . LYS A 1 101 ? 7.307 2.542 6.651 1.00 90.94 101 LYS A CA 1
ATOM 744 C C . LYS A 1 101 ? 7.320 4.061 6.630 1.00 90.94 101 LYS A C 1
ATOM 746 O O . LYS A 1 101 ? 7.689 4.664 5.625 1.00 90.94 101 LYS A O 1
ATOM 751 N N . ARG A 1 102 ? 6.929 4.688 7.739 1.00 88.00 102 ARG A N 1
ATOM 752 C CA . ARG A 1 102 ? 7.018 6.142 7.898 1.00 88.00 102 ARG A CA 1
ATOM 753 C C . ARG A 1 102 ? 8.460 6.509 8.226 1.00 88.00 102 ARG A C 1
ATOM 755 O O . ARG A 1 102 ? 9.018 6.021 9.212 1.00 88.00 102 ARG A O 1
ATOM 762 N N . ARG A 1 103 ? 9.061 7.382 7.415 1.00 82.38 103 ARG A N 1
ATOM 763 C CA . ARG A 1 103 ? 10.406 7.887 7.701 1.00 82.38 103 ARG A CA 1
ATOM 764 C C . ARG A 1 103 ? 10.336 8.950 8.786 1.00 82.38 103 ARG A C 1
ATOM 766 O O . ARG A 1 103 ? 9.457 9.812 8.772 1.00 82.38 103 ARG A O 1
ATOM 773 N N . SER A 1 104 ? 11.293 8.912 9.704 1.00 74.75 104 SER A N 1
ATOM 774 C CA . SER A 1 104 ? 11.501 10.024 10.619 1.00 74.75 104 SER A CA 1
ATOM 775 C C . SER A 1 104 ? 12.334 11.095 9.939 1.00 74.75 104 SER A C 1
ATOM 777 O O . SER A 1 104 ? 13.458 10.846 9.510 1.00 74.75 104 SER A O 1
ATOM 779 N N . ASN A 1 105 ? 11.809 12.312 9.947 1.00 61.81 105 ASN A N 1
ATOM 780 C CA . ASN A 1 105 ? 12.661 13.482 10.069 1.00 61.81 105 ASN A CA 1
ATOM 781 C C . ASN A 1 105 ? 12.934 13.619 11.580 1.00 61.81 105 ASN A C 1
ATOM 783 O O . ASN A 1 105 ? 12.019 13.386 12.366 1.00 61.81 105 ASN A O 1
ATOM 787 N N . ASP A 1 106 ? 14.163 13.897 12.008 1.00 55.72 106 ASP A N 1
ATOM 788 C CA . ASP A 1 106 ? 14.488 14.273 13.403 1.00 55.72 106 ASP A CA 1
ATOM 789 C C . ASP A 1 106 ? 14.726 13.155 14.449 1.00 55.72 106 ASP A C 1
ATOM 791 O O . ASP A 1 106 ? 14.638 13.399 15.651 1.00 55.72 106 ASP A O 1
ATOM 795 N N . GLY A 1 107 ? 15.131 11.947 14.040 1.00 48.50 107 GLY A N 1
ATOM 796 C CA . GLY A 1 107 ? 15.681 10.942 14.973 1.00 48.50 107 GLY A CA 1
ATOM 797 C C . GLY A 1 107 ? 14.653 10.132 15.776 1.00 48.50 107 GLY A C 1
ATOM 798 O O . GLY A 1 107 ? 15.029 9.416 16.704 1.00 48.50 107 GLY A O 1
ATOM 799 N N . VAL A 1 108 ? 13.374 10.199 15.405 1.00 57.81 108 VAL A N 1
ATOM 800 C CA . VAL A 1 108 ? 12.348 9.242 15.838 1.00 57.81 108 VAL A CA 1
ATOM 801 C C . VAL A 1 108 ? 12.645 7.884 15.179 1.00 57.81 108 VAL A C 1
ATOM 803 O O . VAL A 1 108 ? 13.048 7.837 14.015 1.00 57.81 108 VAL A O 1
ATOM 806 N N . PRO A 1 109 ? 12.478 6.752 15.883 1.00 62.38 109 PRO A N 1
ATOM 807 C CA . PRO A 1 109 ? 12.611 5.443 15.257 1.00 62.38 109 PRO A CA 1
ATOM 808 C C . PRO A 1 109 ? 11.648 5.322 14.078 1.00 62.38 109 PRO A C 1
ATOM 810 O O . PRO A 1 109 ? 10.474 5.676 14.197 1.00 62.38 109 PRO A O 1
ATOM 813 N N . GLU A 1 110 ? 12.136 4.816 12.948 1.00 73.69 110 GLU A N 1
ATOM 814 C CA . GLU A 1 110 ? 11.267 4.484 11.825 1.00 73.69 110 GLU A CA 1
ATOM 815 C C . GLU A 1 110 ? 10.219 3.474 12.293 1.00 73.69 110 GLU A C 1
ATOM 817 O O . GLU A 1 110 ? 10.541 2.505 12.982 1.00 73.69 110 GLU A O 1
ATOM 822 N N . LYS A 1 111 ? 8.962 3.716 11.932 1.00 82.50 111 LYS A N 1
ATOM 823 C CA . LYS A 1 111 ? 7.850 2.843 12.296 1.00 82.50 111 LYS A CA 1
ATOM 824 C C . LYS A 1 111 ? 7.268 2.222 11.044 1.00 82.50 111 LYS A C 1
ATOM 826 O O . LYS A 1 111 ? 7.185 2.887 10.008 1.00 82.50 111 LYS A O 1
ATOM 831 N N . SER A 1 112 ? 6.864 0.963 11.143 1.00 87.88 112 SER A N 1
ATOM 832 C CA . SER A 1 112 ? 6.296 0.216 10.027 1.00 87.88 112 SER A CA 1
ATOM 833 C C . SER A 1 112 ? 4.940 -0.366 10.372 1.00 87.88 112 SER A C 1
ATOM 835 O O . SER A 1 112 ? 4.742 -0.944 11.438 1.00 87.88 112 SER A O 1
ATOM 837 N N . LEU A 1 113 ? 4.040 -0.265 9.410 1.00 88.56 113 LEU A N 1
ATOM 838 C CA . LEU A 1 113 ? 2.742 -0.898 9.421 1.00 88.56 113 LEU A CA 1
ATOM 839 C C . LEU A 1 113 ? 2.755 -1.991 8.349 1.00 88.56 113 LEU A C 1
ATOM 841 O O . LEU A 1 113 ? 3.119 -1.714 7.203 1.00 88.56 113 LEU A O 1
ATOM 845 N N . THR A 1 114 ? 2.400 -3.221 8.717 1.00 90.31 114 THR A N 1
ATOM 846 C CA . THR A 1 114 ? 2.377 -4.355 7.787 1.00 90.31 114 THR A CA 1
ATOM 847 C C . THR A 1 114 ? 0.960 -4.878 7.611 1.00 90.31 114 THR A C 1
ATOM 849 O O . THR A 1 114 ? 0.199 -5.025 8.561 1.00 90.31 114 THR A O 1
ATOM 852 N N . PHE A 1 115 ? 0.627 -5.179 6.370 1.00 89.69 115 PHE A N 1
ATOM 853 C CA . PHE A 1 115 ? -0.622 -5.764 5.928 1.00 89.69 115 PHE A CA 1
ATOM 854 C C . PHE A 1 115 ? -0.332 -7.072 5.211 1.00 89.69 115 PHE A C 1
ATOM 856 O O . PHE A 1 115 ? 0.656 -7.181 4.482 1.00 89.69 115 PHE A O 1
ATOM 863 N N . PHE A 1 116 ? -1.233 -8.032 5.369 1.00 92.38 116 PHE A N 1
ATOM 864 C CA . PHE A 1 116 ? -1.249 -9.260 4.595 1.00 92.38 116 PHE A CA 1
ATOM 865 C C . PHE A 1 116 ? -2.697 -9.647 4.289 1.00 92.38 116 PHE A C 1
ATOM 867 O O . PHE A 1 116 ? -3.551 -9.576 5.171 1.00 92.38 116 PHE A O 1
ATOM 874 N N . SER A 1 117 ? -2.958 -10.079 3.057 1.00 92.50 117 SER A N 1
ATOM 875 C CA . SER A 1 117 ? -4.227 -10.686 2.663 1.00 92.50 117 SER A CA 1
ATOM 876 C C . SER A 1 117 ? -4.017 -11.704 1.546 1.00 92.50 117 SER A C 1
ATOM 878 O O . SER A 1 117 ? -3.148 -11.540 0.690 1.00 92.50 117 SER A O 1
ATOM 880 N N . ASP A 1 118 ? -4.831 -12.752 1.565 1.00 92.75 118 ASP A N 1
ATOM 881 C CA . ASP A 1 118 ? -4.976 -13.797 0.550 1.00 92.75 118 ASP A CA 1
ATOM 882 C C . ASP A 1 118 ? -6.301 -13.685 -0.233 1.00 92.75 118 ASP A C 1
ATOM 884 O O . ASP A 1 118 ? -6.658 -14.576 -1.004 1.00 92.75 118 ASP A O 1
ATOM 888 N N . GLU A 1 119 ? -7.004 -12.563 -0.075 1.00 93.44 119 GLU A N 1
ATOM 889 C CA . GLU A 1 119 ? -8.304 -12.274 -0.685 1.00 93.44 119 GLU A CA 1
ATOM 890 C C . GLU A 1 119 ? -8.256 -11.003 -1.556 1.00 93.44 119 GLU A C 1
ATOM 892 O O . GLU A 1 119 ? -9.243 -10.285 -1.685 1.00 93.44 119 GLU A O 1
ATOM 897 N N . CYS A 1 120 ? -7.102 -10.684 -2.150 1.00 93.38 120 CYS A N 1
ATOM 898 C CA . CYS A 1 120 ? -6.981 -9.535 -3.046 1.00 93.38 120 CYS A CA 1
ATOM 899 C C . CYS A 1 120 ? -7.667 -9.782 -4.398 1.00 93.38 120 CYS A C 1
ATOM 901 O O . CYS A 1 120 ? -7.642 -10.892 -4.937 1.00 93.38 120 CYS A O 1
ATOM 903 N N . ASP A 1 121 ? -8.193 -8.709 -4.979 1.00 94.06 121 ASP A N 1
ATOM 904 C CA . ASP A 1 121 ? -8.748 -8.674 -6.328 1.00 94.06 121 ASP A CA 1
ATOM 905 C C . ASP A 1 121 ? -7.809 -7.922 -7.284 1.00 94.06 121 ASP A C 1
ATOM 907 O O . ASP A 1 121 ? -7.067 -7.020 -6.886 1.00 94.06 121 ASP A O 1
ATOM 911 N N . GLY A 1 122 ? -7.843 -8.283 -8.569 1.00 92.62 122 GLY A N 1
ATOM 912 C CA . GLY A 1 122 ? -7.129 -7.575 -9.634 1.00 92.62 122 GLY A CA 1
ATOM 913 C C . GLY A 1 122 ? -6.260 -8.485 -10.497 1.00 92.62 122 GLY A C 1
ATOM 914 O O . GLY A 1 122 ? -6.685 -9.559 -10.917 1.00 92.62 122 GLY A O 1
ATOM 915 N N . ALA A 1 123 ? -5.053 -8.043 -10.829 1.00 92.25 123 ALA A N 1
ATOM 916 C CA . ALA A 1 123 ? -4.069 -8.836 -11.549 1.00 92.25 123 ALA A CA 1
ATOM 917 C C . ALA A 1 123 ? -2.652 -8.402 -11.177 1.00 92.25 123 ALA A C 1
ATOM 919 O O . ALA A 1 123 ? -2.325 -7.226 -11.276 1.00 92.25 123 ALA A O 1
ATOM 920 N N . SER A 1 124 ? -1.775 -9.342 -10.839 1.00 91.44 124 SER A N 1
ATOM 921 C CA . SER A 1 124 ? -0.355 -9.061 -10.616 1.00 91.44 124 SER A CA 1
ATOM 922 C C . SER A 1 124 ? 0.505 -9.924 -11.528 1.00 91.44 124 SER A C 1
ATOM 924 O O . SER A 1 124 ? 0.416 -11.150 -11.518 1.00 91.44 124 SER A O 1
ATOM 926 N N . ALA A 1 125 ? 1.348 -9.269 -12.321 1.00 87.88 125 ALA A N 1
ATOM 927 C CA . ALA A 1 125 ? 2.421 -9.876 -13.102 1.00 87.88 125 ALA A CA 1
ATOM 928 C C . ALA A 1 125 ? 3.783 -9.250 -12.742 1.00 87.88 125 ALA A C 1
ATOM 930 O O . ALA A 1 125 ? 4.709 -9.252 -13.557 1.00 87.88 125 ALA A O 1
ATOM 931 N N . ALA A 1 126 ? 3.896 -8.668 -11.542 1.00 80.44 126 ALA A N 1
ATOM 932 C CA . ALA A 1 126 ? 5.141 -8.092 -11.052 1.00 80.44 126 ALA A CA 1
ATOM 933 C C . ALA A 1 126 ? 6.214 -9.184 -10.892 1.00 80.44 126 ALA A C 1
ATOM 935 O O . ALA A 1 126 ? 5.952 -10.267 -10.372 1.00 80.44 126 ALA A O 1
ATOM 936 N N . VAL A 1 127 ? 7.439 -8.899 -11.344 1.00 74.69 127 VAL A N 1
ATOM 937 C CA . VAL A 1 127 ? 8.558 -9.871 -11.359 1.00 74.69 127 VAL A CA 1
ATOM 938 C C . VAL A 1 127 ? 9.317 -9.903 -10.013 1.00 74.69 127 VAL A C 1
ATOM 940 O O . VAL A 1 127 ? 10.371 -10.522 -9.882 1.00 74.69 127 VAL A O 1
ATOM 943 N N . GLY A 1 128 ? 8.778 -9.245 -8.988 1.00 84.12 128 GLY A N 1
ATOM 944 C CA . GLY A 1 128 ? 9.318 -9.170 -7.635 1.00 84.12 128 GLY A CA 1
ATOM 945 C C . GLY A 1 128 ? 8.536 -8.167 -6.791 1.00 84.12 128 GLY A C 1
ATOM 946 O O . GLY A 1 128 ? 7.535 -7.611 -7.249 1.00 84.12 128 GLY A O 1
ATOM 947 N N . ALA A 1 129 ? 9.016 -7.922 -5.573 1.00 88.81 129 ALA A N 1
ATOM 948 C CA . ALA A 1 129 ? 8.440 -6.910 -4.704 1.00 88.81 129 ALA A CA 1
ATOM 949 C C . ALA A 1 129 ? 8.576 -5.506 -5.318 1.00 88.81 129 ALA A C 1
ATOM 951 O O . ALA A 1 129 ? 9.613 -5.125 -5.869 1.00 88.81 129 ALA A O 1
ATOM 952 N N . ILE A 1 130 ? 7.491 -4.746 -5.224 1.00 90.19 130 ILE A N 1
ATOM 953 C CA . ILE A 1 130 ? 7.368 -3.382 -5.717 1.00 90.19 130 ILE A CA 1
ATOM 954 C C . ILE A 1 130 ? 7.819 -2.464 -4.590 1.00 90.19 130 ILE A C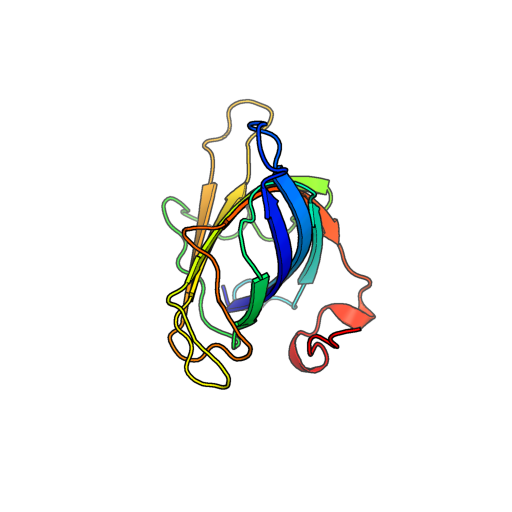 1
ATOM 956 O O . ILE A 1 130 ? 7.213 -2.459 -3.518 1.00 90.19 130 ILE A O 1
ATOM 960 N N . HIS A 1 131 ? 8.870 -1.683 -4.824 1.00 90.56 131 HIS A N 1
ATOM 961 C CA . HIS A 1 131 ? 9.439 -0.798 -3.809 1.00 90.56 131 HIS A CA 1
ATOM 962 C C . HIS A 1 131 ? 9.541 0.621 -4.332 1.00 90.56 131 HIS A C 1
ATOM 964 O O . HIS A 1 131 ? 10.294 0.879 -5.269 1.00 90.56 131 HIS A O 1
ATOM 970 N N . PHE A 1 132 ? 8.849 1.557 -3.696 1.00 89.38 132 PHE A N 1
ATOM 971 C CA . PHE A 1 132 ? 8.944 2.957 -4.083 1.00 89.38 132 PHE A CA 1
ATOM 972 C C . PHE A 1 132 ? 8.907 3.890 -2.885 1.00 89.38 132 PHE A C 1
ATOM 974 O O . PHE A 1 132 ? 8.414 3.578 -1.797 1.00 89.38 132 PHE A O 1
ATOM 981 N N . ARG A 1 133 ? 9.463 5.072 -3.124 1.00 90.31 133 ARG A N 1
ATOM 982 C CA . ARG A 1 133 ? 9.506 6.177 -2.180 1.00 90.31 133 ARG A CA 1
ATOM 983 C C . ARG A 1 133 ? 8.482 7.213 -2.581 1.00 90.31 133 ARG A C 1
ATOM 985 O O . ARG A 1 133 ? 8.388 7.567 -3.754 1.00 90.31 133 ARG A O 1
ATOM 992 N N . ALA A 1 134 ? 7.738 7.716 -1.606 1.00 90.44 134 ALA A N 1
ATOM 993 C CA . ALA A 1 134 ? 6.693 8.683 -1.881 1.00 90.44 134 ALA A CA 1
ATOM 994 C C . ALA A 1 134 ? 6.379 9.569 -0.676 1.00 90.44 134 ALA A C 1
ATOM 996 O O . ALA A 1 134 ? 6.665 9.221 0.469 1.00 90.44 134 ALA A O 1
ATOM 997 N N . THR A 1 135 ? 5.753 10.708 -0.956 1.00 92.62 135 THR A N 1
ATOM 998 C CA . THR A 1 135 ? 5.032 11.495 0.044 1.00 92.62 135 THR A CA 1
ATOM 999 C C . THR A 1 135 ? 3.550 11.201 -0.118 1.00 92.62 135 THR A C 1
ATOM 1001 O O . THR A 1 135 ? 3.025 11.277 -1.234 1.00 92.62 135 THR A O 1
ATOM 1004 N N . LEU A 1 136 ? 2.881 10.853 0.977 1.00 94.19 136 LEU A N 1
ATOM 1005 C CA . LEU A 1 136 ? 1.440 10.636 0.971 1.00 94.19 136 LEU A CA 1
ATOM 1006 C C . LEU A 1 136 ? 0.699 11.974 1.017 1.00 94.19 136 LEU A C 1
ATOM 1008 O O . LEU A 1 136 ? 1.038 12.875 1.785 1.00 94.19 136 LEU A O 1
ATOM 1012 N N . LEU A 1 137 ? -0.331 12.099 0.189 1.00 95.94 137 LEU A N 1
ATOM 1013 C CA . LEU A 1 137 ? -1.286 13.198 0.223 1.00 95.94 137 LEU A CA 1
ATOM 1014 C C . LEU A 1 137 ? -2.618 12.667 0.728 1.00 95.94 137 LEU A C 1
ATOM 1016 O O . LEU A 1 137 ? -2.982 11.530 0.455 1.00 95.94 137 LEU A O 1
ATOM 1020 N N . GLN A 1 138 ? -3.340 13.489 1.472 1.00 95.94 138 GLN A N 1
ATOM 1021 C CA . GLN A 1 138 ? -4.622 13.089 2.033 1.00 95.94 138 GLN A CA 1
ATOM 1022 C C . GLN A 1 138 ? -5.680 13.252 0.949 1.00 95.94 138 GLN A C 1
ATOM 1024 O O . GLN A 1 138 ? -5.677 14.252 0.228 1.00 95.94 138 GLN A O 1
ATOM 1029 N N . LEU A 1 139 ? -6.540 12.251 0.809 1.00 94.06 139 LEU A N 1
ATOM 1030 C CA . LEU A 1 139 ? -7.686 12.325 -0.084 1.00 94.06 139 LEU A CA 1
ATOM 1031 C C . LEU A 1 139 ? -8.719 13.324 0.465 1.00 94.06 139 LEU A C 1
ATOM 1033 O O . LEU A 1 139 ? -8.723 13.595 1.669 1.00 94.06 139 LEU A O 1
ATOM 1037 N N . PRO A 1 140 ? -9.603 13.868 -0.384 1.00 92.00 140 PRO A N 1
ATOM 1038 C CA . PRO A 1 140 ? -10.783 14.595 0.077 1.00 92.00 140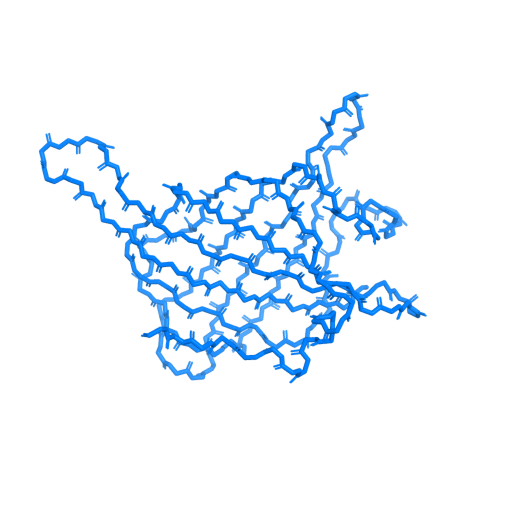 PRO A CA 1
ATOM 1039 C C . PRO A 1 140 ? -11.627 13.747 1.044 1.00 92.00 140 PRO A C 1
ATOM 1041 O O . PRO A 1 140 ? -11.637 12.520 0.936 1.00 92.00 140 PRO A O 1
ATOM 1044 N N . GLU A 1 141 ? -12.323 14.382 1.992 1.00 89.75 141 GLU A N 1
ATOM 1045 C CA . GLU A 1 141 ? -13.114 13.691 3.030 1.00 89.75 141 GLU A CA 1
ATOM 1046 C C . GLU A 1 141 ? -14.172 12.748 2.445 1.00 89.75 141 GLU A C 1
ATOM 1048 O O . GLU A 1 141 ? -14.395 11.654 2.964 1.00 89.75 141 GLU A O 1
ATOM 1053 N N . GLU A 1 142 ? -14.775 13.131 1.322 1.00 89.44 142 GLU A N 1
ATOM 1054 C CA . GLU A 1 142 ? -15.744 12.331 0.577 1.00 89.44 142 GLU A CA 1
ATOM 1055 C C . GLU A 1 142 ? -15.174 11.009 0.032 1.00 89.44 142 GLU A C 1
ATOM 1057 O O . GLU A 1 142 ? -15.935 10.085 -0.248 1.00 89.44 142 GLU A O 1
ATOM 1062 N N . GLU A 1 143 ? -13.849 10.899 -0.089 1.00 88.88 143 GLU A N 1
ATOM 1063 C CA . GLU A 1 143 ? -13.136 9.703 -0.542 1.00 88.88 143 GLU A CA 1
ATOM 1064 C C . GLU A 1 143 ? -12.518 8.908 0.618 1.00 88.88 143 GLU A C 1
ATOM 1066 O O . GLU A 1 143 ? -11.810 7.938 0.370 1.00 88.88 143 GLU A O 1
ATOM 1071 N N . TRP A 1 144 ? -12.727 9.281 1.886 1.00 89.44 144 TRP A N 1
ATOM 1072 C CA . TRP A 1 144 ? -12.095 8.555 2.997 1.00 89.44 144 TRP A CA 1
ATOM 1073 C C . TRP A 1 144 ? -12.676 7.162 3.216 1.00 89.44 144 TRP A C 1
ATOM 1075 O O . TRP A 1 144 ? -11.964 6.301 3.725 1.00 89.44 144 TRP A O 1
ATOM 1085 N N . ASP A 1 145 ? -13.934 6.925 2.841 1.00 85.81 145 ASP A N 1
ATOM 1086 C CA . ASP A 1 145 ? -14.560 5.614 2.988 1.00 85.81 145 ASP A CA 1
ATOM 1087 C C . ASP A 1 145 ? -14.091 4.646 1.877 1.00 85.81 145 ASP A C 1
ATOM 1089 O O . ASP A 1 145 ? -14.418 4.832 0.697 1.00 85.81 145 ASP A O 1
ATOM 1093 N N . PRO A 1 146 ? -13.361 3.569 2.226 1.00 86.94 146 PRO A N 1
ATOM 1094 C CA . PRO A 1 146 ? -12.858 2.614 1.245 1.00 86.94 146 PRO A CA 1
ATOM 1095 C C . PRO A 1 146 ? -13.955 1.800 0.542 1.00 86.94 146 PRO A C 1
ATOM 1097 O O . PRO A 1 146 ? -13.664 1.176 -0.479 1.00 86.94 146 PRO A O 1
ATOM 1100 N N . SER A 1 147 ? -15.190 1.772 1.060 1.00 80.50 147 SER A N 1
ATOM 1101 C CA . SER A 1 147 ? -16.297 0.985 0.493 1.00 80.50 147 SER A CA 1
ATOM 1102 C C . SER A 1 147 ? -16.796 1.518 -0.852 1.00 80.50 147 SER A C 1
ATOM 1104 O O . SER A 1 147 ? -17.252 0.741 -1.688 1.00 80.50 147 SER A O 1
ATOM 1106 N N . GLY A 1 148 ? -16.671 2.829 -1.084 1.00 68.81 148 GLY A N 1
ATOM 1107 C CA . GLY A 1 148 ? -16.981 3.462 -2.369 1.00 68.81 148 GLY A CA 1
ATOM 1108 C C . GLY A 1 148 ? -15.812 3.446 -3.353 1.00 68.81 148 GLY A C 1
ATOM 1109 O O . GLY A 1 148 ? -15.993 3.754 -4.530 1.00 68.81 148 GLY A O 1
ATOM 1110 N N . THR A 1 149 ? -14.613 3.086 -2.888 1.00 64.25 149 THR A N 1
ATOM 1111 C CA . THR A 1 149 ? -13.405 3.128 -3.705 1.00 64.25 149 THR A CA 1
ATOM 1112 C C . THR A 1 149 ? -13.138 1.751 -4.296 1.00 64.25 149 THR A C 1
ATOM 1114 O O . THR A 1 149 ? -12.579 0.884 -3.626 1.00 64.25 149 THR A O 1
ATOM 1117 N N . SER A 1 150 ? -13.518 1.582 -5.560 1.00 61.72 150 SER A N 1
ATOM 1118 C CA . SER A 1 150 ? -12.967 0.548 -6.439 1.00 61.72 150 SER A CA 1
ATOM 1119 C C . SER A 1 150 ? -11.962 1.209 -7.370 1.00 61.72 150 SER A C 1
ATOM 1121 O O . SER A 1 150 ? -12.123 2.373 -7.759 1.00 61.72 150 SER A O 1
ATOM 1123 N N . TYR A 1 151 ? -10.893 0.504 -7.708 1.00 58.59 151 TYR A N 1
ATOM 1124 C CA . TYR A 1 151 ? -10.030 0.997 -8.770 1.00 58.59 151 TYR A CA 1
ATOM 1125 C C . TYR A 1 151 ? -10.759 0.899 -10.107 1.00 58.59 151 TYR A C 1
ATOM 1127 O O . TYR A 1 151 ? -11.253 -0.161 -10.490 1.00 58.59 151 TYR A O 1
ATOM 1135 N N . VAL A 1 152 ? -10.792 2.010 -10.835 1.00 53.47 152 VAL A N 1
ATOM 1136 C CA . VAL A 1 152 ? -11.269 2.039 -12.214 1.00 53.47 152 VAL A CA 1
ATOM 1137 C C . VAL A 1 152 ? -10.026 2.003 -13.103 1.00 53.47 152 VAL A C 1
ATOM 1139 O O . VAL A 1 152 ? -9.320 3.014 -13.158 1.00 53.47 152 VAL A O 1
ATOM 1142 N N . PRO A 1 153 ? -9.703 0.869 -13.755 1.00 49.03 153 PRO A N 1
ATOM 1143 C CA . PRO A 1 153 ? -8.682 0.873 -14.791 1.00 49.03 153 PRO A CA 1
ATOM 1144 C C . PRO A 1 153 ? -9.169 1.809 -15.902 1.00 49.03 153 PRO A C 1
ATOM 1146 O O . PRO A 1 153 ? -10.306 1.690 -16.360 1.00 49.03 153 PRO A O 1
ATOM 1149 N N . TRP A 1 154 ? -8.341 2.793 -16.237 1.00 47.50 154 TRP A N 1
ATOM 1150 C CA . TRP A 1 154 ? -8.575 3.781 -17.293 1.00 47.50 154 TRP A CA 1
ATOM 1151 C C . TRP A 1 154 ? -8.873 3.151 -18.657 1.00 47.50 154 TRP A C 1
ATOM 1153 O O . TRP A 1 154 ? -8.278 2.098 -18.983 1.00 47.50 154 TRP A O 1
#